Protein AF-A0A7T1I408-F1 (afdb_monomer)

Solvent-accessible surface area (backbone atoms only — not comparable to full-atom values): 7150 Å² total; per-residue (Å²): 111,69,67,60,53,53,53,50,50,52,53,52,53,56,51,50,54,53,51,52,51,53,50,49,31,52,49,52,26,52,53,31,42,52,51,17,51,50,30,41,51,50,16,52,51,33,55,72,74,36,78,88,34,47,66,48,18,53,45,20,38,52,20,17,51,32,16,41,52,16,20,51,29,40,44,49,35,48,51,49,53,54,50,62,76,67,58,56,80,90,50,53,88,53,46,67,60,51,52,53,49,39,52,50,36,45,51,50,15,52,51,30,38,52,50,17,50,53,48,39,47,68,52,47,49,63,60,53,53,54,55,50,54,56,52,56,57,55,59,76,72,108

Mean predicted aligned error: 8.94 Å

Foldseek 3Di:
DVVVVVVVVVVVVVVVVLVVLVVVLVVLLVVLLVVLVVLQVVLVVLVVPDPVSPVLSVLSNVLSVLSNLLSVLSVVLSVLVVVLVPDDPVCVVCNVVSVVVSVVSNVSSVVSNVVSVVSNCVSCVVVVVVVVVVVVVVVVVD

Nearest PDB structures (foldseek):
  1i4d-assembly1_B  TM=3.337E-01  e=2.308E+00  Homo sapiens
  1i4d-assembly1_A  TM=3.330E-01  e=2.066E+00  Homo sapiens
  6grj-assembly1_I  TM=2.624E-01  e=6.985E+00  Aeromonas hydrophila

Sequence (142 aa):
MIWALAALYLIIEGREITQLRQLTTFSTFAVLFVVGSFQVNVARLLLSVNTASRIGAAAAYRASILMFLASVFAVLDGCLDLAIARMSPDTLPILPLLIVFGWLINLASVGMALWSMEIVLRVITPALLLKRDDWNNEEARK

Structure (mmCIF, N/CA/C/O backbone):
data_AF-A0A7T1I408-F1
#
_entry.id   AF-A0A7T1I408-F1
#
loop_
_atom_site.group_PDB
_atom_site.id
_atom_site.type_symbol
_atom_site.label_atom_id
_atom_site.label_alt_id
_atom_site.label_comp_id
_atom_site.label_asym_id
_atom_site.label_entity_id
_atom_site.label_seq_id
_atom_site.pdbx_PDB_ins_code
_atom_site.Cartn_x
_atom_site.Cartn_y
_atom_site.Cartn_z
_atom_site.occupancy
_atom_site.B_iso_or_equiv
_atom_site.auth_seq_id
_atom_site.auth_comp_id
_atom_site.auth_asym_id
_atom_site.auth_atom_id
_atom_site.pdbx_PDB_model_num
ATOM 1 N N . MET A 1 1 ? -31.811 -16.182 33.178 1.00 63.41 1 MET A N 1
ATOM 2 C CA . MET A 1 1 ? -31.049 -17.018 32.219 1.00 63.41 1 MET A CA 1
ATOM 3 C C . MET A 1 1 ? -30.997 -16.421 30.814 1.00 63.41 1 MET A C 1
ATOM 5 O O . MET A 1 1 ? -29.899 -16.297 30.297 1.00 63.41 1 MET A O 1
ATOM 9 N N . ILE A 1 2 ? -32.117 -15.988 30.223 1.00 67.06 2 ILE A N 1
ATOM 10 C CA . ILE A 1 2 ? -32.159 -15.415 28.855 1.00 67.06 2 ILE A CA 1
ATOM 11 C C . ILE A 1 2 ? -31.205 -14.216 28.671 1.00 67.06 2 ILE A C 1
ATOM 13 O O . ILE A 1 2 ? -30.479 -14.152 27.688 1.00 67.06 2 ILE A O 1
ATOM 17 N N . TRP A 1 3 ? -31.114 -13.326 29.662 1.00 54.62 3 TRP A N 1
ATOM 18 C CA . TRP A 1 3 ? -30.203 -12.172 29.635 1.00 54.62 3 TRP A CA 1
ATOM 19 C C . TRP A 1 3 ? -28.711 -12.531 29.632 1.00 54.62 3 TRP A C 1
ATOM 21 O O . TRP A 1 3 ? -27.921 -11.859 28.980 1.00 54.62 3 TRP A O 1
ATOM 31 N N . ALA A 1 4 ? -28.321 -13.612 30.313 1.00 70.38 4 ALA A N 1
ATOM 32 C CA . ALA A 1 4 ? -26.936 -14.086 30.305 1.00 70.38 4 ALA A CA 1
ATOM 33 C C . ALA A 1 4 ? -26.564 -14.701 28.945 1.00 70.38 4 ALA A C 1
ATOM 35 O O . ALA A 1 4 ? -25.448 -14.528 28.472 1.00 70.38 4 ALA A O 1
ATOM 36 N N . LEU A 1 5 ? -27.527 -15.365 28.299 1.00 73.31 5 LEU A N 1
ATOM 37 C CA . LEU A 1 5 ? -27.396 -15.905 26.946 1.00 73.31 5 LEU A CA 1
ATOM 38 C C . LEU A 1 5 ? -27.275 -14.791 25.895 1.00 73.31 5 LEU A C 1
ATOM 40 O O . LEU A 1 5 ? -26.405 -14.869 25.036 1.00 73.31 5 LEU A O 1
ATOM 44 N N . ALA A 1 6 ? -28.077 -13.728 26.008 1.00 61.97 6 ALA A N 1
ATOM 45 C CA . ALA A 1 6 ? -27.981 -12.553 25.140 1.00 61.97 6 ALA A CA 1
ATOM 46 C C . ALA A 1 6 ? -26.645 -11.806 25.313 1.00 61.97 6 ALA A C 1
ATOM 48 O O . ALA A 1 6 ? -26.014 -11.433 24.328 1.00 61.97 6 ALA A O 1
ATOM 49 N N . ALA A 1 7 ? -26.175 -11.641 26.554 1.00 68.31 7 ALA A N 1
ATOM 50 C CA . ALA A 1 7 ? -24.865 -11.051 26.827 1.00 68.31 7 ALA A CA 1
ATOM 51 C C . ALA A 1 7 ? -23.718 -11.911 26.269 1.00 68.31 7 ALA A C 1
ATOM 53 O O . ALA A 1 7 ? -22.787 -11.378 25.674 1.00 68.31 7 ALA A O 1
ATOM 54 N N . LEU A 1 8 ? -23.797 -13.238 26.409 1.00 75.06 8 LEU A N 1
ATOM 55 C CA . LEU A 1 8 ? -22.801 -14.159 25.859 1.00 75.06 8 LEU A CA 1
ATOM 56 C C . LEU A 1 8 ? -22.776 -14.123 24.326 1.00 75.06 8 LEU A C 1
ATOM 58 O O . LEU A 1 8 ? -21.697 -14.083 23.740 1.00 75.06 8 LEU A O 1
ATOM 62 N N . TYR A 1 9 ? -23.948 -14.089 23.690 1.00 75.75 9 TYR A N 1
ATOM 63 C CA . TYR A 1 9 ? -24.078 -13.945 22.241 1.00 75.75 9 TYR A CA 1
ATOM 64 C C . TYR A 1 9 ? -23.430 -12.639 21.748 1.00 75.75 9 TYR A C 1
ATOM 66 O O . TYR A 1 9 ? -22.582 -12.679 20.862 1.00 75.75 9 TYR A O 1
ATOM 74 N N . LEU A 1 10 ? -23.711 -11.508 22.407 1.00 64.50 10 LEU A N 1
ATOM 75 C CA . LEU A 1 10 ? -23.092 -10.213 22.092 1.00 64.50 10 LEU A CA 1
ATOM 76 C C . LEU A 1 10 ? -21.564 -10.213 22.274 1.00 64.50 10 LEU A C 1
ATOM 78 O O . LEU A 1 10 ? -20.847 -9.577 21.504 1.00 64.50 10 LEU A O 1
ATOM 82 N N . ILE A 1 11 ? -21.046 -10.934 23.274 1.00 69.81 11 ILE A N 1
ATOM 83 C CA . ILE A 1 11 ? -19.598 -11.078 23.489 1.00 69.81 11 ILE A CA 1
ATOM 84 C C . ILE A 1 11 ? -18.951 -11.893 22.360 1.00 69.81 11 ILE A C 1
ATOM 86 O O . ILE A 1 11 ? -17.853 -11.552 21.918 1.00 69.81 11 ILE A O 1
ATOM 90 N N . ILE A 1 12 ? -19.604 -12.963 21.896 1.00 74.19 12 ILE A N 1
ATOM 91 C CA . ILE A 1 12 ? -19.108 -13.793 20.788 1.00 74.19 12 ILE A CA 1
ATOM 92 C C . ILE A 1 12 ? -19.110 -12.984 19.487 1.00 74.19 12 ILE A C 1
ATOM 94 O O . ILE A 1 12 ? -18.075 -12.892 18.829 1.00 74.19 12 ILE A O 1
ATOM 98 N N . GLU A 1 13 ? -20.217 -12.311 19.179 1.00 66.81 13 GLU A N 1
ATOM 99 C CA . GLU A 1 13 ? -20.360 -11.487 17.976 1.00 66.81 13 GLU A CA 1
ATOM 100 C C . GLU A 1 13 ? -19.360 -10.316 17.964 1.00 66.81 13 GLU A C 1
ATOM 102 O O . GLU A 1 13 ? -18.679 -10.070 16.966 1.00 66.81 13 GLU A O 1
ATOM 107 N N . GLY A 1 14 ? -19.149 -9.658 19.110 1.00 62.44 14 GLY A N 1
ATOM 108 C CA . GLY A 1 14 ? -18.128 -8.617 19.249 1.00 62.44 14 GLY A CA 1
ATOM 109 C C . GLY A 1 14 ? -16.695 -9.119 19.005 1.00 62.44 14 GLY A C 1
ATOM 110 O O . GLY A 1 14 ? -15.859 -8.390 18.458 1.00 62.44 14 GLY A O 1
ATOM 111 N N . ARG A 1 15 ? -16.390 -10.375 19.359 1.00 64.38 15 ARG A N 1
ATOM 112 C CA . ARG A 1 15 ? -15.078 -10.990 19.086 1.00 64.38 15 ARG A CA 1
ATOM 113 C C . ARG A 1 15 ? -14.900 -11.342 17.613 1.00 64.38 15 ARG A C 1
ATOM 115 O O . ARG A 1 15 ? -13.818 -11.120 17.076 1.00 64.38 15 ARG A O 1
ATOM 122 N N . GLU A 1 16 ? -15.932 -11.849 16.955 1.00 69.06 16 GLU A N 1
ATOM 123 C CA . GLU A 1 16 ? -15.863 -12.176 15.528 1.00 69.06 16 GLU A CA 1
ATOM 124 C C . GLU A 1 16 ? -15.679 -10.917 14.674 1.00 69.06 16 GLU A C 1
ATOM 126 O O . GLU A 1 16 ? -14.797 -10.875 13.815 1.00 69.06 16 GLU A O 1
ATOM 131 N N . ILE A 1 17 ? -16.419 -9.845 14.972 1.00 70.94 17 ILE A N 1
ATOM 132 C CA . ILE A 1 17 ? -16.313 -8.568 14.249 1.00 70.94 17 ILE A CA 1
ATOM 133 C C . ILE A 1 17 ? -14.909 -7.964 14.393 1.00 70.94 17 ILE A C 1
ATOM 135 O O . ILE A 1 17 ? -14.341 -7.454 13.424 1.00 70.94 17 ILE A O 1
ATOM 139 N N . THR A 1 18 ? -14.315 -8.036 15.587 1.00 67.31 18 THR A N 1
ATOM 140 C CA . THR A 1 18 ? -12.961 -7.508 15.821 1.00 67.31 18 THR A CA 1
ATOM 141 C C . THR A 1 18 ? -11.882 -8.337 15.122 1.00 67.31 18 THR A C 1
ATOM 143 O O . THR A 1 18 ? -10.953 -7.760 14.555 1.00 67.31 18 THR A O 1
ATOM 146 N N . GLN A 1 19 ? -12.021 -9.666 15.081 1.00 72.00 19 GLN A N 1
ATOM 147 C CA . GLN A 1 19 ? -11.110 -10.546 14.338 1.00 72.00 19 GLN A CA 1
ATOM 148 C C . GLN A 1 19 ? -11.213 -10.341 12.820 1.00 72.00 19 GLN A C 1
ATOM 150 O O . GLN A 1 19 ? -10.188 -10.230 12.147 1.00 72.00 19 GLN A O 1
ATOM 155 N N . LEU A 1 20 ? -12.432 -10.221 12.284 1.00 75.81 20 LEU A N 1
ATOM 156 C CA . LEU A 1 20 ? -12.678 -9.952 10.863 1.00 75.81 20 LEU A CA 1
ATOM 157 C C . LEU A 1 20 ? -12.069 -8.619 10.416 1.00 75.81 20 LEU A C 1
ATOM 159 O O . LEU A 1 20 ? -11.445 -8.548 9.354 1.00 75.81 20 LEU A O 1
ATOM 163 N N . ARG A 1 21 ? -12.191 -7.568 11.236 1.00 74.44 21 ARG A N 1
ATOM 164 C CA . ARG A 1 21 ? -11.571 -6.266 10.946 1.00 74.44 21 ARG A CA 1
ATOM 165 C C . ARG A 1 21 ? -10.048 -6.350 10.901 1.00 74.44 21 ARG A C 1
ATOM 167 O O . ARG A 1 21 ? -9.451 -5.891 9.934 1.00 74.44 21 ARG A O 1
ATOM 174 N N . GLN A 1 22 ? -9.422 -6.997 11.885 1.00 76.00 22 GLN A N 1
ATOM 175 C CA . GLN A 1 22 ? -7.964 -7.172 11.911 1.00 76.00 22 GLN A CA 1
ATOM 176 C C . GLN A 1 22 ? -7.457 -7.976 10.711 1.00 76.00 22 GLN A C 1
ATOM 178 O O . GLN A 1 22 ? -6.453 -7.606 10.098 1.00 76.00 22 GLN A O 1
ATOM 183 N N . LEU A 1 23 ? -8.171 -9.044 10.343 1.00 80.88 23 LEU A N 1
ATOM 184 C CA . LEU A 1 23 ? -7.846 -9.844 9.167 1.00 80.88 23 LEU A CA 1
ATOM 185 C C . LEU A 1 23 ? -7.949 -9.010 7.885 1.00 80.88 23 LEU A C 1
ATOM 187 O O . LEU A 1 23 ? -7.066 -9.085 7.034 1.00 80.88 23 LEU A O 1
ATOM 191 N N . THR A 1 24 ? -8.983 -8.174 7.778 1.00 82.31 24 THR A N 1
ATOM 192 C CA . THR A 1 24 ? -9.174 -7.269 6.638 1.00 82.31 24 THR A CA 1
ATOM 193 C C . THR A 1 24 ? -8.012 -6.285 6.534 1.00 82.31 24 THR A C 1
ATOM 195 O O . THR A 1 24 ? -7.366 -6.226 5.490 1.00 82.31 24 THR A O 1
ATOM 198 N N . THR A 1 25 ? -7.657 -5.588 7.617 1.00 82.69 25 THR A N 1
ATOM 199 C CA . THR A 1 25 ? -6.515 -4.660 7.638 1.00 82.69 25 THR A CA 1
ATOM 200 C C . THR A 1 25 ? -5.206 -5.349 7.249 1.00 82.69 25 THR A C 1
ATOM 202 O O . THR A 1 25 ? -4.452 -4.827 6.426 1.00 82.69 25 THR A O 1
ATOM 205 N N . PHE A 1 26 ? -4.944 -6.540 7.796 1.00 78.75 26 PHE A N 1
ATOM 206 C CA . PHE A 1 26 ? -3.743 -7.308 7.470 1.00 78.75 26 PHE A CA 1
ATOM 207 C C . PHE A 1 26 ? -3.724 -7.749 6.002 1.00 78.75 26 PH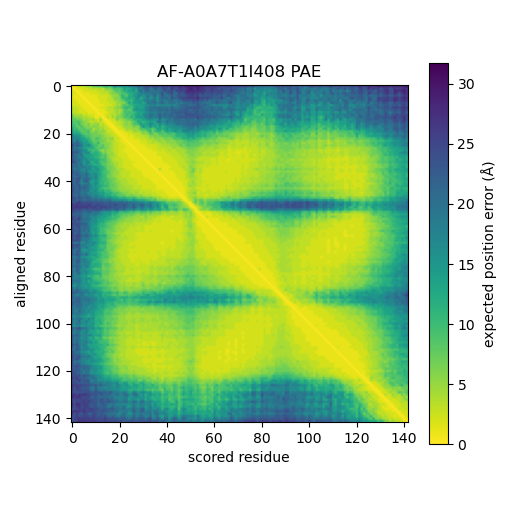E A C 1
ATOM 209 O O . PHE A 1 26 ? -2.691 -7.657 5.342 1.00 78.75 26 PHE A O 1
ATOM 216 N N . SER A 1 27 ? -4.869 -8.178 5.467 1.00 79.81 27 SER A N 1
ATOM 217 C CA . SER A 1 27 ? -4.995 -8.566 4.062 1.00 79.81 27 SER A CA 1
ATOM 218 C C . SE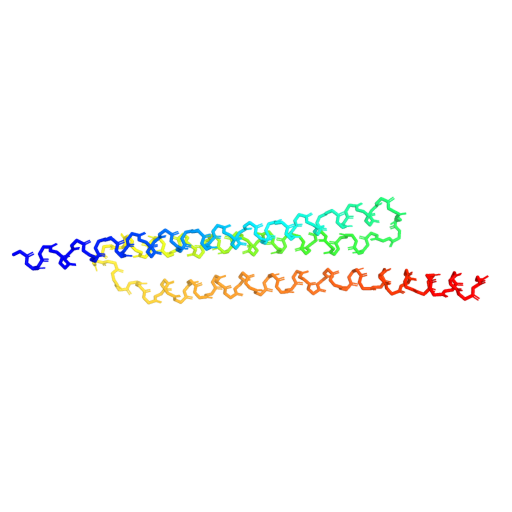R A 1 27 ? -4.763 -7.383 3.119 1.00 79.81 27 SER A C 1
ATOM 220 O O . SER A 1 27 ? -3.996 -7.511 2.166 1.00 79.81 27 SER A O 1
ATOM 222 N N . THR A 1 28 ? -5.321 -6.207 3.424 1.00 81.38 28 THR A N 1
ATOM 223 C CA . THR A 1 28 ? -5.106 -4.976 2.653 1.00 81.38 28 THR A CA 1
ATOM 224 C C . THR A 1 28 ? -3.635 -4.577 2.670 1.00 81.38 28 THR A C 1
ATOM 226 O O . THR A 1 28 ? -3.062 -4.305 1.616 1.00 81.38 28 THR A O 1
ATOM 229 N N . PHE A 1 29 ? -2.991 -4.613 3.840 1.00 84.06 29 PHE A N 1
ATOM 230 C CA . PHE A 1 29 ? -1.552 -4.385 3.950 1.00 84.06 29 PHE A CA 1
ATOM 231 C C . PHE A 1 29 ? -0.756 -5.367 3.082 1.00 84.06 29 PHE A C 1
ATOM 233 O O . PHE A 1 29 ? 0.076 -4.938 2.286 1.00 84.06 29 PHE A O 1
ATOM 240 N N . ALA A 1 30 ? -1.034 -6.669 3.192 1.00 81.50 30 ALA A N 1
ATOM 241 C CA . ALA A 1 30 ? -0.321 -7.704 2.452 1.00 81.50 30 ALA A CA 1
ATOM 242 C C . ALA A 1 30 ? -0.469 -7.529 0.933 1.00 81.50 30 ALA A C 1
ATOM 244 O O . ALA A 1 30 ? 0.524 -7.591 0.209 1.00 81.50 30 ALA A O 1
ATOM 245 N N . VAL A 1 31 ? -1.683 -7.252 0.448 1.00 85.69 31 VAL A N 1
ATOM 246 C CA . VAL A 1 31 ? -1.945 -7.020 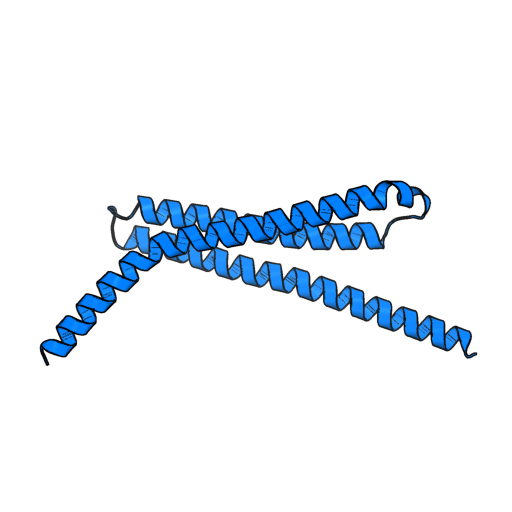-0.978 1.00 85.69 31 VAL A CA 1
ATOM 247 C C . VAL A 1 31 ? -1.185 -5.791 -1.476 1.00 85.69 31 VAL A C 1
ATOM 249 O O . VAL A 1 31 ? -0.452 -5.889 -2.461 1.00 85.69 31 VAL A O 1
ATOM 252 N N . LEU A 1 32 ? -1.291 -4.652 -0.785 1.00 83.12 32 LEU A N 1
ATOM 253 C CA . LEU A 1 32 ? -0.583 -3.427 -1.173 1.00 83.12 32 LEU A CA 1
ATOM 254 C C . LEU A 1 32 ? 0.940 -3.621 -1.121 1.00 83.12 32 LEU A C 1
ATOM 256 O O . LEU A 1 32 ? 1.654 -3.189 -2.023 1.00 83.12 32 LEU A O 1
ATOM 260 N N . PHE A 1 33 ? 1.448 -4.338 -0.120 1.00 82.06 33 PHE A N 1
ATOM 261 C CA . PHE A 1 33 ? 2.870 -4.642 0.010 1.00 82.06 33 PHE A CA 1
ATOM 262 C C . PHE A 1 33 ? 3.393 -5.532 -1.127 1.00 82.06 33 PHE A C 1
ATOM 264 O O . PHE A 1 33 ? 4.473 -5.279 -1.670 1.00 82.06 33 PHE A O 1
ATOM 271 N N . VAL A 1 34 ? 2.629 -6.552 -1.531 1.00 86.38 34 VAL A N 1
ATOM 272 C CA . VAL A 1 34 ? 2.964 -7.409 -2.680 1.00 86.38 34 VAL A CA 1
ATOM 273 C C . VAL A 1 34 ? 2.985 -6.591 -3.970 1.00 86.38 34 VAL A C 1
ATOM 275 O O . VAL A 1 34 ? 3.932 -6.708 -4.750 1.00 86.38 34 VAL A O 1
ATOM 278 N N . VAL A 1 35 ? 2.001 -5.711 -4.176 1.00 85.31 35 VAL A N 1
ATOM 279 C CA . VAL A 1 35 ? 1.974 -4.809 -5.338 1.00 85.31 35 VAL A CA 1
ATOM 280 C C . VAL A 1 35 ? 3.174 -3.859 -5.321 1.00 85.31 35 VAL A C 1
ATOM 282 O O . VAL A 1 35 ? 3.864 -3.728 -6.330 1.00 85.31 35 VAL A O 1
ATOM 285 N N . GLY A 1 36 ? 3.496 -3.252 -4.178 1.00 83.50 36 GLY A N 1
ATOM 286 C CA . GLY A 1 36 ? 4.685 -2.408 -4.034 1.00 83.50 36 GLY A CA 1
ATOM 287 C C . GLY A 1 36 ? 5.977 -3.174 -4.337 1.00 83.50 36 GLY A C 1
ATOM 288 O O . GLY A 1 36 ? 6.841 -2.684 -5.065 1.00 83.50 36 GLY A O 1
ATOM 289 N N . SER A 1 37 ? 6.084 -4.419 -3.870 1.00 86.38 37 SER A N 1
ATOM 290 C CA . SER A 1 37 ? 7.225 -5.302 -4.149 1.00 86.38 37 SER A CA 1
ATOM 291 C C . SER A 1 37 ? 7.355 -5.628 -5.638 1.00 86.38 37 SER A C 1
ATOM 293 O O . SER A 1 37 ? 8.458 -5.604 -6.191 1.00 86.38 37 SER A O 1
ATOM 295 N N . PHE A 1 38 ? 6.233 -5.876 -6.317 1.00 86.88 38 PHE A N 1
ATOM 296 C CA . PHE A 1 38 ? 6.204 -6.034 -7.768 1.00 86.88 38 PHE A CA 1
ATOM 297 C C . PHE A 1 38 ? 6.735 -4.779 -8.479 1.00 86.88 38 PHE A C 1
ATOM 299 O O . PHE A 1 38 ? 7.593 -4.889 -9.352 1.00 86.88 38 PHE A O 1
ATOM 306 N N . GLN A 1 39 ? 6.313 -3.584 -8.063 1.00 89.31 39 GLN A N 1
ATOM 307 C CA . GLN A 1 39 ? 6.772 -2.319 -8.647 1.00 89.31 39 GLN A CA 1
ATOM 308 C C . GLN A 1 39 ? 8.283 -2.086 -8.453 1.00 89.31 39 GLN A C 1
ATOM 310 O O . GLN A 1 39 ? 8.955 -1.622 -9.377 1.00 89.31 39 GLN A O 1
ATOM 315 N N . VAL A 1 40 ? 8.853 -2.474 -7.303 1.00 90.81 40 VAL A N 1
ATOM 316 C CA . VAL A 1 40 ? 10.316 -2.467 -7.091 1.00 90.81 40 VAL A CA 1
ATOM 317 C C . VAL A 1 40 ? 11.017 -3.409 -8.066 1.00 90.81 40 VAL A C 1
ATOM 319 O O . VAL A 1 40 ? 12.042 -3.049 -8.647 1.00 90.81 40 VAL A O 1
ATOM 322 N N . ASN A 1 41 ? 10.481 -4.612 -8.266 1.00 87.94 41 ASN A N 1
ATOM 323 C CA . ASN A 1 41 ? 11.062 -5.574 -9.199 1.00 87.94 41 ASN A CA 1
ATOM 324 C C . ASN A 1 41 ? 10.996 -5.072 -10.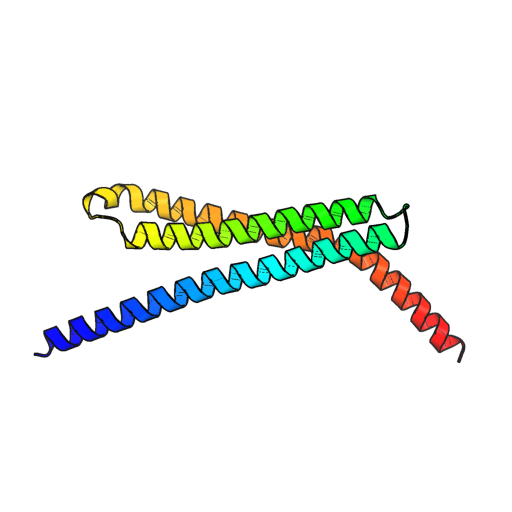647 1.00 87.94 41 ASN A C 1
ATOM 326 O O . ASN A 1 41 ? 11.978 -5.216 -11.374 1.00 87.94 41 ASN A O 1
ATOM 330 N N . VAL A 1 42 ? 9.911 -4.397 -11.040 1.00 86.50 42 VAL A N 1
ATOM 331 C CA . VAL A 1 42 ? 9.818 -3.700 -12.334 1.00 86.50 42 VAL A CA 1
ATOM 332 C C . VAL A 1 42 ? 10.903 -2.628 -12.454 1.00 86.50 42 VAL A C 1
ATOM 334 O O . VAL A 1 42 ? 11.598 -2.575 -13.466 1.00 86.50 42 VAL A O 1
ATOM 337 N N . ALA A 1 43 ? 11.117 -1.811 -11.418 1.00 87.94 43 ALA A N 1
AT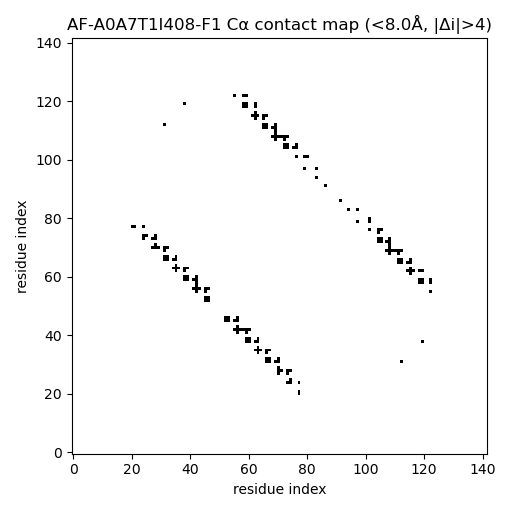OM 338 C CA . ALA A 1 43 ? 12.176 -0.802 -11.426 1.00 87.94 43 ALA A CA 1
ATOM 339 C C . ALA A 1 43 ? 13.575 -1.424 -11.598 1.00 87.94 43 ALA A C 1
ATOM 341 O O . ALA A 1 43 ? 14.381 -0.926 -12.384 1.00 87.94 43 ALA A O 1
ATOM 342 N N . ARG A 1 44 ? 13.855 -2.536 -10.904 1.00 88.38 44 ARG A N 1
ATOM 343 C CA . ARG A 1 44 ? 15.123 -3.277 -11.031 1.00 88.38 44 ARG A CA 1
ATOM 344 C C . ARG A 1 44 ? 15.310 -3.855 -12.432 1.00 88.38 44 ARG A C 1
ATOM 346 O O . ARG A 1 44 ? 16.401 -3.741 -12.980 1.00 88.38 44 ARG A O 1
ATOM 353 N N . LEU A 1 45 ? 14.254 -4.422 -13.015 1.00 86.19 45 LEU A N 1
ATOM 354 C CA . LEU A 1 45 ? 14.276 -4.957 -14.376 1.00 86.19 45 LEU A CA 1
ATOM 355 C C . LEU A 1 45 ? 14.545 -3.855 -15.413 1.00 86.19 45 LEU A C 1
ATOM 357 O O . LEU A 1 45 ? 15.344 -4.033 -16.325 1.00 86.19 45 LEU A O 1
ATOM 361 N N . LEU A 1 46 ? 13.924 -2.684 -15.260 1.00 84.94 46 LEU A N 1
ATOM 362 C CA . LEU A 1 46 ? 14.161 -1.554 -16.164 1.00 84.94 46 LEU A CA 1
ATOM 363 C C . LEU A 1 46 ? 15.611 -1.060 -16.106 1.00 84.94 46 LEU A C 1
ATOM 365 O O . LEU A 1 46 ? 16.172 -0.694 -17.137 1.00 84.94 46 LEU A O 1
ATOM 369 N N . LEU A 1 47 ? 16.230 -1.078 -14.921 1.00 84.94 47 LEU A N 1
ATOM 370 C CA . LEU A 1 47 ? 17.647 -0.742 -14.765 1.00 84.94 47 LEU A CA 1
ATOM 371 C C . LEU A 1 47 ? 18.580 -1.810 -15.343 1.00 84.94 47 LEU A C 1
ATOM 373 O O . LEU A 1 47 ? 19.656 -1.450 -15.814 1.00 84.94 47 LEU A O 1
ATOM 377 N N . SER A 1 48 ? 18.198 -3.091 -15.304 1.00 82.88 48 SER A N 1
ATOM 378 C CA . SER A 1 48 ? 19.040 -4.175 -15.818 1.00 82.88 48 SER A CA 1
ATOM 379 C C . SER A 1 48 ? 19.025 -4.282 -17.343 1.00 82.88 48 SER A C 1
ATOM 381 O O . SER A 1 48 ? 20.024 -4.701 -17.919 1.00 82.88 48 SER A O 1
ATOM 383 N N . VAL A 1 49 ? 17.927 -3.896 -18.003 1.00 77.25 49 VAL A N 1
ATOM 384 C CA . VAL A 1 49 ? 17.780 -4.026 -19.463 1.00 77.25 49 VAL A CA 1
ATOM 385 C C . VAL A 1 49 ? 18.419 -2.860 -20.226 1.00 77.25 49 VAL A C 1
ATOM 387 O O . VAL A 1 49 ? 19.073 -3.098 -21.239 1.00 77.25 49 VAL A O 1
ATOM 390 N N . ASN A 1 50 ? 18.246 -1.599 -19.797 1.00 68.56 50 ASN A N 1
ATOM 391 C CA . ASN A 1 50 ? 18.806 -0.455 -20.534 1.00 68.56 50 ASN A CA 1
ATOM 392 C C . ASN A 1 50 ? 18.951 0.824 -19.682 1.00 68.56 50 ASN A C 1
ATOM 394 O O . ASN A 1 50 ? 17.991 1.298 -19.072 1.00 68.56 50 ASN A O 1
ATOM 398 N N . THR A 1 51 ? 20.120 1.475 -19.739 1.00 61.34 51 THR A N 1
ATOM 399 C CA . THR A 1 51 ? 20.406 2.765 -19.079 1.00 61.34 51 THR A CA 1
ATOM 400 C C . THR A 1 51 ? 19.469 3.893 -19.534 1.00 61.34 51 THR A C 1
ATOM 402 O O . THR A 1 51 ? 19.160 4.787 -18.744 1.00 61.34 51 THR A O 1
ATOM 405 N N . ALA A 1 52 ? 18.962 3.840 -20.772 1.00 60.62 52 ALA A N 1
ATOM 406 C CA . ALA A 1 52 ? 17.994 4.812 -21.291 1.00 60.62 52 ALA A CA 1
ATOM 407 C C . ALA A 1 52 ? 16.637 4.773 -20.551 1.00 60.62 52 ALA A C 1
ATOM 409 O O . ALA A 1 52 ? 15.918 5.769 -20.523 1.00 60.62 52 ALA A O 1
ATOM 410 N N . SER A 1 53 ? 16.316 3.667 -19.867 1.00 71.38 53 SER A N 1
ATOM 411 C CA . SER A 1 53 ? 15.073 3.498 -19.097 1.00 71.38 53 SER A CA 1
ATOM 412 C C . SER A 1 53 ? 15.168 3.982 -17.643 1.00 71.38 53 SER A C 1
ATOM 414 O O . SER A 1 53 ? 14.252 3.746 -16.853 1.00 71.38 53 SER A O 1
ATOM 416 N N . ARG A 1 54 ? 16.236 4.706 -17.264 1.00 77.06 54 ARG A N 1
ATOM 417 C CA . ARG A 1 54 ? 16.420 5.246 -15.898 1.00 77.06 54 ARG A CA 1
ATOM 418 C C . ARG A 1 54 ? 15.237 6.082 -15.407 1.00 77.06 54 ARG A C 1
ATOM 420 O O . ARG A 1 54 ? 14.896 6.009 -14.229 1.00 77.06 54 ARG A O 1
ATOM 427 N N . ILE A 1 55 ? 14.603 6.849 -16.295 1.00 82.69 55 ILE A N 1
ATOM 428 C CA . ILE A 1 55 ? 13.449 7.693 -15.950 1.00 82.69 55 ILE A CA 1
ATOM 429 C C . ILE A 1 55 ? 12.242 6.819 -15.569 1.00 82.69 55 ILE A C 1
ATOM 431 O O . ILE A 1 55 ? 11.618 7.051 -14.534 1.00 82.69 55 ILE A O 1
ATOM 435 N N . GLY A 1 56 ? 11.962 5.770 -16.351 1.00 84.38 56 GLY A N 1
ATOM 436 C CA . GLY A 1 56 ? 10.899 4.804 -16.056 1.00 84.38 56 GLY A CA 1
ATOM 437 C C . GLY A 1 56 ? 11.172 3.997 -14.784 1.00 84.38 56 GLY A C 1
ATOM 438 O O . GLY A 1 56 ? 10.273 3.810 -13.967 1.00 84.38 56 GLY A O 1
ATOM 439 N N . ALA A 1 57 ? 12.427 3.600 -14.556 1.00 87.19 57 ALA A N 1
ATOM 440 C CA . ALA A 1 57 ? 12.829 2.911 -13.332 1.00 87.19 57 ALA A CA 1
ATOM 441 C C . ALA A 1 57 ? 12.653 3.781 -12.077 1.00 87.19 57 ALA A C 1
ATOM 443 O O . ALA A 1 57 ? 12.119 3.315 -11.071 1.00 87.19 57 ALA A O 1
ATOM 444 N N . ALA A 1 58 ? 13.052 5.056 -12.135 1.00 88.81 58 ALA A N 1
ATOM 445 C CA . ALA A 1 58 ? 12.856 5.993 -11.031 1.00 88.81 58 ALA A CA 1
ATOM 446 C C . ALA A 1 58 ? 11.364 6.223 -10.737 1.00 88.81 58 ALA A C 1
ATOM 448 O O . ALA A 1 58 ? 10.971 6.297 -9.572 1.00 88.81 58 ALA A O 1
ATOM 449 N N . ALA A 1 59 ? 10.527 6.298 -11.776 1.00 90.06 59 ALA A N 1
ATOM 450 C CA . ALA A 1 59 ? 9.079 6.412 -11.631 1.00 90.06 59 ALA A CA 1
ATOM 451 C C . ALA A 1 59 ? 8.462 5.160 -10.981 1.00 90.06 59 ALA A C 1
ATOM 453 O O . ALA A 1 59 ? 7.716 5.290 -10.012 1.00 90.06 59 ALA A O 1
ATOM 454 N N . ALA A 1 60 ? 8.831 3.958 -11.436 1.00 90.50 60 ALA A N 1
ATOM 455 C CA . ALA A 1 60 ? 8.386 2.698 -10.835 1.00 90.50 60 ALA A CA 1
ATOM 456 C C . ALA A 1 60 ? 8.841 2.557 -9.369 1.00 90.50 60 ALA A C 1
ATOM 458 O O . ALA A 1 60 ? 8.074 2.109 -8.517 1.00 90.50 60 ALA A O 1
ATOM 459 N N . TYR A 1 61 ? 10.052 3.018 -9.037 1.00 92.06 61 TYR A N 1
ATOM 460 C CA . TYR A 1 61 ? 10.522 3.041 -7.652 1.00 92.06 61 TYR A CA 1
ATOM 461 C C . TYR A 1 61 ? 9.722 4.025 -6.782 1.00 92.06 61 TYR A C 1
ATOM 463 O O . TYR A 1 61 ? 9.282 3.664 -5.692 1.00 92.06 61 TYR A O 1
ATOM 471 N N . ARG A 1 62 ? 9.451 5.246 -7.264 1.00 93.12 62 ARG A N 1
ATOM 472 C CA . ARG A 1 62 ? 8.574 6.203 -6.559 1.00 93.12 62 ARG A CA 1
ATOM 473 C C . ARG A 1 62 ? 7.167 5.648 -6.346 1.00 93.12 62 ARG A C 1
ATOM 475 O O . ARG A 1 62 ? 6.617 5.807 -5.261 1.00 93.12 62 ARG A O 1
ATOM 482 N N . ALA A 1 63 ? 6.612 4.965 -7.345 1.00 91.31 63 ALA A N 1
ATOM 483 C CA . ALA A 1 63 ? 5.324 4.295 -7.221 1.00 91.31 63 ALA A CA 1
ATOM 484 C C . ALA A 1 63 ? 5.341 3.228 -6.119 1.00 91.31 63 ALA A C 1
ATOM 486 O O . ALA A 1 63 ? 4.403 3.168 -5.325 1.00 91.31 63 ALA A O 1
ATOM 487 N N . SER A 1 64 ? 6.431 2.463 -6.001 1.00 91.19 64 SER A N 1
ATOM 488 C CA . SER A 1 64 ? 6.570 1.475 -4.927 1.00 91.19 64 SER A CA 1
ATOM 489 C C . SER A 1 64 ? 6.590 2.100 -3.533 1.00 91.19 64 SER A C 1
ATOM 491 O O . SER A 1 64 ? 5.952 1.576 -2.624 1.00 91.19 64 SER A O 1
ATOM 493 N N . ILE A 1 65 ? 7.235 3.262 -3.371 1.00 93.06 65 ILE A N 1
ATOM 494 C CA . ILE A 1 65 ? 7.213 4.023 -2.113 1.00 93.06 65 ILE A CA 1
ATOM 495 C C . ILE A 1 65 ? 5.791 4.494 -1.797 1.00 93.06 65 ILE A C 1
ATOM 497 O O . ILE A 1 65 ? 5.350 4.359 -0.660 1.00 93.06 65 ILE A O 1
ATOM 501 N N . LEU A 1 66 ? 5.058 5.008 -2.789 1.00 92.25 66 LEU A N 1
ATOM 502 C CA . LEU A 1 66 ? 3.658 5.408 -2.612 1.00 92.25 66 LEU A CA 1
ATOM 503 C C . LEU A 1 66 ? 2.774 4.220 -2.214 1.00 92.25 66 LEU A C 1
ATOM 505 O O . LEU A 1 66 ? 1.953 4.355 -1.313 1.00 92.25 66 LEU A O 1
ATOM 509 N N . MET A 1 67 ? 2.975 3.051 -2.825 1.00 90.56 67 MET A N 1
ATOM 510 C CA . MET A 1 67 ? 2.229 1.836 -2.484 1.00 90.56 67 MET A CA 1
ATOM 511 C C . MET A 1 67 ? 2.576 1.327 -1.079 1.00 90.56 67 MET A C 1
ATOM 513 O O . MET A 1 67 ? 1.701 0.902 -0.326 1.00 90.56 67 MET A O 1
ATOM 517 N N . PHE A 1 68 ? 3.848 1.424 -0.688 1.00 91.75 68 PHE A N 1
ATOM 518 C CA . PHE A 1 68 ? 4.283 1.120 0.670 1.00 91.75 68 PHE A CA 1
ATOM 519 C C . PHE A 1 68 ? 3.651 2.080 1.686 1.00 91.75 68 PHE A C 1
ATOM 521 O O . PHE A 1 68 ? 3.073 1.627 2.671 1.00 91.75 68 PHE A O 1
ATOM 528 N N . LEU A 1 69 ? 3.672 3.391 1.435 1.00 93.00 69 LEU A N 1
ATOM 529 C CA . LEU A 1 69 ? 3.011 4.376 2.297 1.00 93.00 69 LEU A CA 1
ATOM 530 C C . LEU A 1 69 ? 1.496 4.148 2.377 1.00 93.00 69 LEU A C 1
ATOM 532 O O . LEU A 1 69 ? 0.935 4.204 3.469 1.00 93.00 69 LEU A O 1
ATOM 536 N N . ALA A 1 70 ? 0.848 3.805 1.260 1.00 90.38 70 ALA A N 1
ATOM 537 C CA . ALA A 1 70 ? -0.559 3.417 1.246 1.00 90.38 70 ALA A CA 1
ATOM 538 C C . ALA A 1 70 ? -0.820 2.219 2.170 1.00 90.38 70 ALA A C 1
ATOM 540 O O . ALA A 1 70 ? -1.765 2.248 2.962 1.00 90.38 70 ALA A O 1
ATOM 541 N N . SER A 1 71 ? 0.048 1.201 2.127 1.00 88.31 71 SER A N 1
ATOM 542 C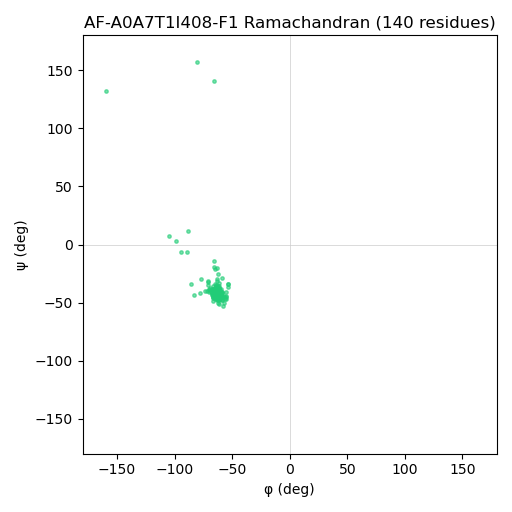 CA . SER A 1 71 ? -0.048 0.032 3.009 1.00 88.31 71 SER A CA 1
ATOM 543 C C . SER A 1 71 ? 0.119 0.395 4.489 1.00 88.31 71 SER A C 1
ATOM 545 O O . SER A 1 71 ? -0.632 -0.099 5.327 1.00 88.31 71 SER A O 1
ATOM 547 N N . VAL A 1 72 ? 1.035 1.313 4.819 1.00 91.31 72 VAL A N 1
ATOM 548 C CA . VAL A 1 72 ? 1.223 1.810 6.191 1.00 91.31 72 VAL A CA 1
ATOM 549 C C . VAL A 1 72 ? -0.016 2.568 6.666 1.00 91.31 72 VAL A C 1
ATOM 551 O O . VAL A 1 72 ? -0.469 2.337 7.784 1.00 91.31 72 VAL A O 1
ATOM 554 N N . PHE A 1 73 ? -0.611 3.419 5.825 1.00 90.75 73 PHE A N 1
ATOM 555 C CA . PHE A 1 73 ? -1.849 4.116 6.177 1.00 90.75 73 PHE A CA 1
ATOM 556 C C . PHE A 1 73 ? -3.032 3.169 6.379 1.00 90.75 73 PHE A C 1
ATOM 558 O O . PHE A 1 73 ? -3.805 3.381 7.307 1.00 90.75 73 PHE A O 1
ATOM 565 N N . ALA A 1 74 ? -3.135 2.087 5.604 1.00 87.12 74 ALA A N 1
ATOM 566 C CA . ALA A 1 74 ? -4.155 1.065 5.838 1.00 87.12 74 ALA A CA 1
ATOM 567 C C . ALA A 1 74 ? -3.998 0.403 7.223 1.00 87.12 74 ALA A C 1
ATOM 569 O O . ALA A 1 74 ? -4.986 0.153 7.908 1.00 87.12 74 ALA A O 1
ATOM 570 N N . VAL A 1 75 ? -2.761 0.161 7.675 1.00 89.00 75 VAL A N 1
ATOM 571 C CA . VAL A 1 75 ? -2.497 -0.353 9.033 1.00 89.00 75 VAL A CA 1
ATOM 572 C C . VAL A 1 75 ? -2.799 0.698 10.101 1.00 89.00 75 VAL A C 1
ATOM 574 O O . VAL A 1 75 ? -3.377 0.359 11.131 1.00 89.00 75 VAL A O 1
ATOM 577 N N . LEU A 1 76 ? -2.445 1.965 9.865 1.00 90.38 76 LEU A N 1
ATOM 578 C CA . LEU A 1 76 ? -2.762 3.064 10.782 1.00 90.38 76 LEU A CA 1
ATOM 579 C C . LEU A 1 76 ? -4.273 3.226 10.986 1.00 90.38 76 LEU A C 1
ATOM 581 O O . LEU A 1 76 ? -4.691 3.458 12.117 1.00 90.38 76 LEU A O 1
ATOM 585 N N . ASP A 1 77 ? -5.071 3.044 9.934 1.00 88.12 77 ASP A N 1
ATOM 586 C CA . ASP A 1 77 ? -6.537 3.016 10.008 1.00 88.12 77 ASP A CA 1
ATOM 587 C C . ASP A 1 77 ? -7.019 1.902 10.956 1.00 88.12 77 ASP A C 1
ATOM 589 O O . ASP A 1 77 ? -7.765 2.152 11.901 1.00 88.12 77 ASP A O 1
ATOM 593 N N . GLY A 1 78 ? -6.478 0.684 10.822 1.00 86.19 78 GLY A N 1
ATOM 594 C CA . GLY A 1 78 ? -6.783 -0.417 11.747 1.00 86.19 78 GLY A CA 1
ATOM 595 C C . GLY A 1 78 ? -6.314 -0.177 13.191 1.00 86.19 78 GLY A C 1
ATOM 596 O O . GLY A 1 78 ? -6.991 -0.573 14.143 1.00 86.19 78 GLY A O 1
ATOM 597 N N . CYS A 1 79 ? -5.176 0.497 13.384 1.00 88.31 79 CYS A N 1
ATOM 598 C CA . CYS A 1 79 ? -4.707 0.912 14.709 1.00 88.31 79 CYS A CA 1
ATOM 599 C C . CYS A 1 79 ? -5.632 1.961 15.339 1.00 88.31 79 CYS A C 1
ATOM 601 O O . CYS A 1 79 ? -5.868 1.918 16.547 1.00 88.31 79 CYS A O 1
ATOM 603 N N . LEU A 1 80 ? -6.156 2.888 14.536 1.00 89.19 80 LEU A N 1
ATOM 604 C CA . LEU A 1 80 ? -7.097 3.907 14.983 1.00 89.19 80 LEU A CA 1
ATOM 605 C C . LEU A 1 80 ? -8.436 3.282 15.384 1.00 89.19 80 LEU A C 1
ATOM 607 O O . LEU A 1 80 ? -8.949 3.592 16.456 1.00 89.19 80 LEU A O 1
ATOM 611 N N . ASP A 1 81 ? -8.941 2.339 14.590 1.00 85.81 81 ASP A N 1
ATOM 612 C CA . ASP A 1 81 ? -10.119 1.529 14.917 1.00 85.81 81 ASP A CA 1
ATOM 613 C C . ASP A 1 81 ? -9.954 0.808 16.265 1.00 85.81 81 ASP A C 1
ATOM 615 O O . ASP A 1 81 ? -10.849 0.827 17.116 1.00 85.81 81 ASP A O 1
ATOM 619 N N . LEU A 1 82 ? -8.781 0.211 16.502 1.00 85.38 82 LEU A N 1
ATOM 620 C CA . LEU A 1 82 ? -8.465 -0.437 17.774 1.00 85.38 82 LEU A CA 1
ATOM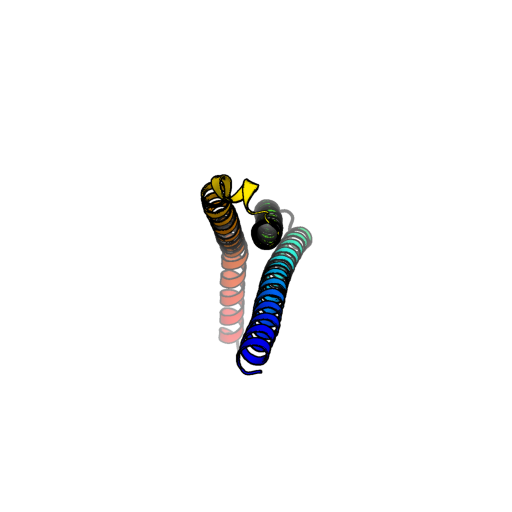 621 C C . LEU A 1 82 ? -8.385 0.565 18.935 1.00 85.38 82 LEU A C 1
ATOM 623 O O . LEU A 1 82 ? -8.810 0.244 20.047 1.00 85.38 82 LEU A O 1
ATOM 627 N N . ALA A 1 83 ? -7.837 1.758 18.698 1.00 86.25 83 ALA A N 1
ATOM 628 C CA . ALA A 1 83 ? -7.759 2.816 19.700 1.00 86.25 83 ALA A CA 1
ATOM 629 C C . ALA A 1 83 ? -9.158 3.315 20.087 1.00 86.25 83 ALA A C 1
ATOM 631 O O . ALA A 1 83 ? -9.455 3.405 21.277 1.00 86.25 83 ALA A O 1
ATOM 632 N N . ILE A 1 84 ? -10.033 3.545 19.101 1.00 86.38 84 ILE A N 1
ATOM 633 C CA . ILE A 1 84 ? -11.438 3.925 19.301 1.00 86.38 84 ILE A CA 1
ATOM 634 C C . ILE A 1 84 ? -12.175 2.846 20.103 1.00 86.38 84 ILE A C 1
ATOM 636 O O . ILE A 1 84 ? -12.858 3.159 21.075 1.00 86.38 84 ILE A O 1
ATOM 640 N N . ALA A 1 85 ? -11.983 1.567 19.765 1.00 84.00 85 ALA A N 1
ATOM 641 C CA . ALA A 1 85 ? -12.615 0.451 20.471 1.00 84.00 85 ALA A CA 1
ATOM 642 C C . ALA A 1 85 ? -12.192 0.325 21.950 1.00 84.00 85 ALA A C 1
ATOM 644 O O . ALA A 1 85 ? -12.884 -0.325 22.732 1.00 84.00 85 ALA A O 1
ATOM 645 N N . ARG A 1 86 ? -11.057 0.919 22.342 1.00 86.38 86 ARG A N 1
ATOM 646 C CA . ARG A 1 86 ? -10.516 0.887 23.712 1.00 86.38 86 ARG A CA 1
ATOM 647 C C . ARG A 1 86 ? -10.705 2.200 24.478 1.00 86.38 86 ARG A C 1
ATOM 649 O O . ARG A 1 86 ? -10.160 2.336 25.573 1.00 86.38 86 ARG A O 1
ATOM 656 N N . MET A 1 87 ? -11.440 3.160 23.921 1.00 86.62 87 MET A N 1
ATOM 657 C CA . MET A 1 87 ? -11.668 4.452 24.565 1.00 86.62 87 MET A CA 1
ATOM 658 C C . MET A 1 87 ? -12.495 4.333 25.844 1.00 86.62 87 MET A C 1
ATOM 660 O O . MET A 1 87 ? -13.462 3.575 25.915 1.00 86.62 87 MET A O 1
ATOM 664 N N . SER A 1 88 ? -12.127 5.122 26.856 1.00 87.44 88 SER A N 1
ATOM 665 C CA . SER A 1 88 ? -12.933 5.283 28.065 1.00 87.44 88 SER A CA 1
ATOM 666 C C . SER A 1 88 ? -14.076 6.281 27.826 1.00 87.44 88 SER A C 1
ATOM 668 O O . SER A 1 88 ? -13.955 7.155 26.959 1.00 87.44 88 SER A O 1
ATOM 670 N N . PRO A 1 89 ? -15.167 6.219 28.614 1.00 83.88 89 PRO A N 1
ATOM 671 C CA . PRO A 1 89 ? -16.285 7.160 28.504 1.00 83.88 89 PRO A CA 1
ATOM 672 C C . PRO A 1 89 ? -15.858 8.634 28.588 1.00 83.88 89 PRO A C 1
ATOM 674 O O . PRO A 1 89 ? -16.399 9.477 27.879 1.00 83.88 89 PRO A O 1
ATOM 677 N N . ASP A 1 90 ? -14.824 8.938 29.375 1.00 87.12 90 ASP A N 1
ATOM 678 C CA . ASP A 1 90 ? -14.296 10.299 29.551 1.00 87.12 90 ASP A CA 1
ATOM 679 C C . ASP A 1 90 ? -13.669 10.874 28.267 1.00 87.12 90 ASP A C 1
ATOM 681 O O . ASP A 1 90 ? -13.528 12.087 28.118 1.00 87.12 90 ASP A O 1
ATOM 685 N N . THR A 1 91 ? -13.317 10.010 27.310 1.00 85.56 91 THR A N 1
ATOM 686 C CA . THR A 1 91 ? -12.739 10.385 26.009 1.00 85.56 91 THR A CA 1
ATOM 687 C C . THR A 1 91 ? -13.760 10.414 24.866 1.00 85.56 91 THR A C 1
ATOM 689 O O . THR A 1 91 ? -13.410 10.740 23.735 1.00 85.56 91 THR A O 1
ATOM 692 N N . LEU A 1 92 ? -15.048 10.172 25.137 1.00 82.62 92 LEU A N 1
ATOM 693 C CA . LEU A 1 92 ? -16.119 10.275 24.134 1.00 82.62 92 LEU A CA 1
ATOM 694 C C . LEU A 1 92 ? -16.186 11.626 23.388 1.00 82.62 92 LEU A C 1
ATOM 696 O O . LEU A 1 92 ? -16.494 11.606 22.195 1.00 82.62 92 LEU A O 1
ATOM 700 N N . PRO A 1 93 ? -15.868 12.792 23.995 1.00 90.56 93 PRO A N 1
ATOM 701 C CA . PRO A 1 93 ? -15.920 14.068 23.278 1.00 90.56 93 PRO A CA 1
ATOM 702 C C . PRO A 1 93 ? -14.958 14.172 22.084 1.00 90.56 93 PRO A C 1
ATOM 704 O O . PRO A 1 93 ? -15.234 14.930 21.156 1.00 90.56 93 PRO A O 1
ATOM 707 N N . ILE A 1 94 ? -13.848 13.417 22.071 1.00 90.06 94 ILE A N 1
ATOM 708 C CA . ILE A 1 94 ? -12.883 13.421 20.954 1.00 90.06 94 ILE A CA 1
ATOM 709 C C . ILE A 1 94 ? -13.218 12.397 19.861 1.00 90.06 94 ILE A C 1
ATOM 711 O O . ILE A 1 94 ? -12.592 12.406 18.800 1.00 90.06 94 ILE A O 1
ATOM 715 N N . LEU A 1 95 ? -14.226 11.546 20.075 1.00 87.94 95 LEU A N 1
ATOM 716 C CA . LEU A 1 95 ? -14.621 10.498 19.135 1.00 87.94 95 LEU A CA 1
ATOM 717 C C . LEU A 1 95 ? -14.941 11.027 17.721 1.00 87.94 95 LEU A C 1
ATOM 719 O O . LEU A 1 95 ? -14.420 10.453 16.763 1.00 87.94 95 LEU A O 1
ATOM 723 N N . PRO A 1 96 ? -15.709 12.124 17.533 1.00 89.44 96 PRO A N 1
ATOM 724 C CA . PRO A 1 96 ? -15.992 12.639 16.191 1.00 89.44 96 PRO A CA 1
ATOM 725 C C . PRO A 1 96 ? -14.724 13.060 15.441 1.00 89.44 96 PRO A C 1
ATOM 727 O O . PRO A 1 96 ? -14.606 12.825 14.241 1.00 89.44 96 PRO A O 1
ATOM 730 N N . LEU A 1 97 ? -13.751 13.640 16.154 1.00 90.50 97 LEU A N 1
ATOM 731 C CA . LEU A 1 97 ? -12.473 14.052 15.577 1.00 90.50 97 LEU A CA 1
ATOM 732 C C . LEU A 1 97 ? -11.668 12.841 15.094 1.00 90.50 97 LEU A C 1
ATOM 734 O O . LEU A 1 97 ? -11.122 12.871 13.992 1.00 90.50 97 LEU A O 1
ATOM 738 N N . LEU A 1 98 ? -11.623 11.766 15.888 1.00 88.62 98 LEU A N 1
ATOM 739 C CA . LEU A 1 98 ? -10.940 10.533 15.495 1.00 88.62 98 LEU A CA 1
ATOM 740 C C . LEU A 1 98 ? -11.604 9.857 14.297 1.00 88.62 98 LEU A C 1
ATOM 742 O O . LEU A 1 98 ? -10.900 9.368 13.422 1.00 88.62 98 LEU A O 1
ATOM 746 N N . ILE A 1 99 ? -12.936 9.878 14.210 1.00 88.38 99 ILE A N 1
ATOM 747 C CA . ILE A 1 99 ? -13.655 9.335 13.050 1.00 88.38 99 ILE A CA 1
ATOM 748 C C . ILE A 1 99 ? -13.271 10.095 11.774 1.00 88.38 99 ILE A C 1
ATOM 750 O O . ILE A 1 99 ? -12.917 9.473 10.773 1.00 88.38 99 ILE A O 1
ATOM 754 N N . VAL A 1 100 ? -13.283 11.434 11.808 1.00 90.38 100 VAL A N 1
ATOM 755 C CA . VAL A 1 100 ? -12.863 12.258 10.659 1.00 90.38 100 VAL A CA 1
ATOM 756 C C . VAL A 1 100 ? -11.403 11.984 10.298 1.00 90.38 100 VAL A C 1
ATOM 758 O O . VAL A 1 100 ? -11.066 11.862 9.123 1.00 90.38 100 VAL A O 1
ATOM 761 N N . PHE A 1 101 ? -10.534 11.843 11.299 1.00 90.75 101 PHE A N 1
ATOM 762 C CA . PHE A 1 101 ? -9.128 11.530 11.078 1.00 90.75 101 PHE A CA 1
ATOM 763 C C . PHE A 1 101 ? -8.925 10.158 10.413 1.00 90.75 101 PHE A C 1
ATOM 765 O O . PHE A 1 101 ? -8.137 10.056 9.474 1.00 90.75 101 PHE A O 1
ATOM 772 N N . GLY A 1 102 ? -9.679 9.135 10.824 1.00 89.69 102 GLY A N 1
ATOM 773 C CA . GLY A 1 102 ? -9.666 7.814 10.184 1.00 89.69 102 GLY A CA 1
ATOM 774 C C . GLY A 1 102 ? -10.080 7.875 8.720 1.00 89.69 102 GLY A C 1
ATOM 775 O O . GLY A 1 102 ? -9.378 7.369 7.849 1.00 89.69 102 GLY A O 1
ATOM 776 N N . TRP A 1 103 ? -11.145 8.619 8.416 1.00 89.31 103 TRP A N 1
ATOM 777 C CA . TRP A 1 103 ? -11.570 8.847 7.032 1.00 89.31 103 TRP A CA 1
ATOM 778 C C . TRP A 1 103 ? -10.481 9.508 6.183 1.00 89.31 103 TRP A C 1
ATOM 780 O O . TRP A 1 103 ? -10.268 9.110 5.038 1.00 89.31 103 TRP A O 1
ATOM 790 N N . LEU A 1 104 ? -9.761 10.490 6.734 1.00 93.38 104 LEU A N 1
ATOM 791 C CA . LEU A 1 104 ? -8.653 11.141 6.033 1.00 93.38 104 LEU A CA 1
ATOM 792 C C . LEU A 1 104 ? -7.482 10.181 5.783 1.00 93.38 104 LEU A C 1
ATOM 794 O O . LEU A 1 104 ? -6.926 10.189 4.685 1.00 93.38 104 LEU A O 1
ATOM 798 N N . ILE A 1 105 ? -7.127 9.338 6.760 1.00 92.75 105 ILE A N 1
ATOM 799 C CA . ILE A 1 105 ? -6.092 8.304 6.596 1.00 92.75 105 ILE A CA 1
ATOM 800 C C . ILE A 1 105 ? -6.499 7.309 5.508 1.00 92.75 105 ILE A C 1
ATOM 802 O O . ILE A 1 105 ? -5.694 6.989 4.631 1.00 92.75 105 ILE A O 1
ATOM 806 N N . ASN A 1 106 ? -7.748 6.848 5.539 1.00 90.25 106 ASN A N 1
ATOM 807 C CA . ASN A 1 106 ? -8.272 5.899 4.569 1.00 90.25 106 ASN A CA 1
ATOM 808 C C . ASN A 1 106 ? -8.249 6.485 3.145 1.00 90.25 106 ASN A C 1
ATOM 810 O O . ASN A 1 106 ? -7.687 5.878 2.230 1.00 90.25 106 ASN A O 1
ATOM 814 N N . LEU A 1 107 ? -8.739 7.718 2.969 1.00 91.75 107 LEU A N 1
ATOM 815 C CA . LEU A 1 107 ? -8.683 8.434 1.689 1.00 91.75 107 LEU A CA 1
ATOM 816 C C . LEU A 1 107 ? -7.246 8.647 1.201 1.00 91.75 107 LEU A C 1
ATOM 818 O O . LEU A 1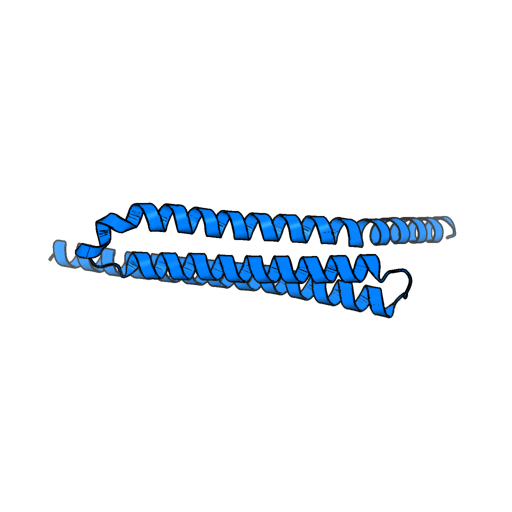 107 ? -6.974 8.479 0.012 1.00 91.75 107 LEU A O 1
ATOM 822 N N . ALA A 1 108 ? -6.316 8.983 2.098 1.00 92.12 108 ALA A N 1
ATOM 823 C CA . ALA A 1 108 ? -4.906 9.128 1.751 1.00 92.12 108 ALA A CA 1
ATOM 824 C C . ALA A 1 108 ? -4.298 7.795 1.286 1.00 92.12 108 ALA A C 1
ATOM 826 O O . ALA A 1 108 ? -3.593 7.770 0.276 1.00 92.12 108 ALA A O 1
ATOM 827 N N . SER A 1 109 ? -4.608 6.688 1.971 1.00 90.19 109 SER A N 1
ATOM 828 C CA . SER A 1 109 ? -4.173 5.341 1.580 1.00 90.19 109 SER A CA 1
ATOM 829 C C . SER A 1 109 ? -4.653 4.991 0.170 1.00 90.19 109 SER A C 1
ATOM 831 O O . SER A 1 109 ? -3.841 4.683 -0.708 1.00 90.19 109 SER A O 1
ATOM 833 N N . VAL A 1 110 ? -5.958 5.125 -0.083 1.00 89.81 110 VAL A N 1
ATOM 834 C CA . VAL A 1 110 ? -6.560 4.826 -1.389 1.00 89.81 110 VAL A CA 1
ATOM 835 C C . VAL A 1 110 ? -5.992 5.739 -2.477 1.00 89.81 110 VAL A C 1
ATOM 837 O O . VAL A 1 110 ? -5.595 5.257 -3.538 1.00 89.81 110 VAL A O 1
ATOM 840 N N . GLY A 1 111 ? -5.883 7.043 -2.215 1.00 89.19 111 GLY A N 1
ATOM 841 C CA . GLY A 1 111 ? -5.332 8.010 -3.164 1.00 89.19 111 GLY A CA 1
ATOM 842 C C . GLY A 1 111 ? -3.884 7.701 -3.555 1.00 89.19 111 GLY A C 1
ATOM 843 O O . GLY A 1 111 ? -3.543 7.726 -4.738 1.00 89.19 111 GLY A O 1
ATOM 844 N N . MET A 1 112 ? -3.038 7.340 -2.586 1.00 91.50 112 MET A N 1
ATOM 845 C CA . MET A 1 112 ? -1.651 6.941 -2.849 1.00 91.50 112 MET A CA 1
ATOM 846 C C . MET A 1 112 ? -1.558 5.636 -3.640 1.00 91.50 112 MET A C 1
ATOM 848 O O . MET A 1 112 ? -0.730 5.536 -4.548 1.00 91.50 112 MET A O 1
ATOM 852 N N . ALA A 1 113 ? -2.413 4.654 -3.339 1.00 88.06 113 ALA A N 1
ATOM 853 C CA . ALA A 1 113 ? -2.462 3.396 -4.078 1.00 88.06 113 ALA A CA 1
ATOM 854 C C . ALA A 1 113 ? -2.875 3.617 -5.544 1.00 88.06 113 ALA A C 1
ATOM 856 O O . ALA A 1 113 ? -2.212 3.117 -6.455 1.00 88.06 113 ALA A O 1
ATOM 857 N N . LEU A 1 114 ? -3.918 4.418 -5.788 1.00 89.62 114 LEU A N 1
ATOM 858 C CA . LEU A 1 114 ? -4.370 4.756 -7.141 1.00 89.62 114 LEU A CA 1
ATOM 859 C C . LEU A 1 114 ? -3.293 5.506 -7.928 1.00 89.62 114 LEU A C 1
ATOM 861 O O . LEU A 1 114 ? -2.992 5.139 -9.064 1.00 89.62 114 LEU A O 1
ATOM 865 N N . TRP A 1 115 ? -2.658 6.504 -7.311 1.00 91.25 115 TRP A N 1
ATOM 866 C CA . TRP A 1 115 ? -1.591 7.260 -7.962 1.00 91.25 115 TRP A CA 1
ATOM 867 C C . TRP A 1 115 ? -0.373 6.377 -8.268 1.00 91.25 115 TRP A C 1
ATOM 869 O O . TRP A 1 115 ? 0.182 6.420 -9.367 1.00 91.25 115 TRP A O 1
ATOM 879 N N . SER A 1 116 ? 0.019 5.512 -7.332 1.00 90.31 116 SER A N 1
ATOM 880 C CA . SER A 1 116 ? 1.078 4.526 -7.557 1.00 90.31 116 SER A CA 1
ATOM 881 C C . SER A 1 116 ? 0.787 3.647 -8.782 1.00 90.31 116 SER A C 1
ATOM 883 O O . SER A 1 116 ? 1.646 3.487 -9.655 1.00 90.31 116 SER A O 1
ATOM 885 N N . MET A 1 117 ? -0.441 3.132 -8.894 1.00 89.25 117 MET A N 1
ATOM 886 C CA . MET A 1 117 ? -0.854 2.311 -10.034 1.00 89.25 117 MET A CA 1
ATOM 887 C C . MET A 1 117 ? -0.847 3.090 -11.348 1.00 89.25 117 MET A C 1
ATOM 889 O O . MET A 1 117 ? -0.368 2.571 -12.355 1.00 89.25 117 MET A O 1
ATOM 893 N N . GLU A 1 118 ? -1.305 4.342 -11.347 1.00 91.06 118 GLU A N 1
ATOM 894 C CA . GLU A 1 118 ? -1.268 5.197 -12.534 1.00 91.06 118 GLU A CA 1
ATOM 895 C C . GLU A 1 118 ? 0.166 5.407 -13.045 1.00 91.06 118 GLU A C 1
ATOM 897 O O . GLU A 1 118 ? 0.429 5.280 -14.244 1.00 91.06 118 GLU A O 1
ATOM 902 N N . ILE A 1 119 ? 1.117 5.676 -12.144 1.00 88.44 119 ILE A N 1
ATOM 903 C CA . ILE A 1 119 ? 2.530 5.841 -12.507 1.00 88.44 119 ILE A CA 1
ATOM 904 C C . ILE A 1 119 ? 3.066 4.559 -13.152 1.00 88.44 119 ILE A C 1
ATOM 906 O O . ILE A 1 119 ? 3.717 4.612 -14.195 1.00 88.44 119 ILE A O 1
ATOM 910 N N . VAL A 1 120 ? 2.786 3.402 -12.556 1.00 87.25 120 VAL A N 1
ATOM 911 C CA . VAL A 1 120 ? 3.307 2.113 -13.036 1.00 87.25 120 VAL A CA 1
ATOM 912 C C . VAL A 1 120 ? 2.682 1.710 -14.365 1.00 87.25 120 VAL A C 1
ATOM 914 O O . VAL A 1 120 ? 3.396 1.227 -15.244 1.00 87.25 120 VAL A O 1
ATOM 917 N N . LEU A 1 121 ? 1.392 1.979 -14.569 1.00 86.62 121 LEU A N 1
ATOM 918 C CA . LEU A 1 121 ? 0.733 1.775 -15.858 1.00 86.62 121 LEU A CA 1
ATOM 919 C C . LEU A 1 121 ? 1.413 2.585 -16.963 1.00 86.62 121 LEU A C 1
ATOM 921 O O . LEU A 1 121 ? 1.705 2.036 -18.024 1.00 86.62 121 LEU A O 1
ATOM 925 N N . ARG A 1 122 ? 1.747 3.855 -16.714 1.00 87.88 122 ARG A N 1
ATOM 926 C CA . ARG A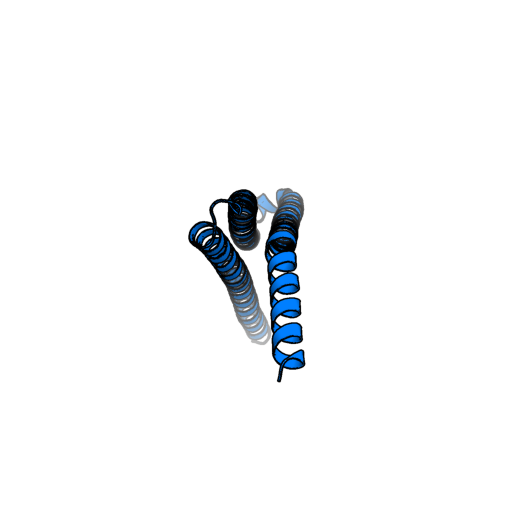 1 122 ? 2.460 4.695 -17.695 1.00 87.88 122 ARG A CA 1
ATOM 927 C C . ARG A 1 122 ? 3.856 4.165 -18.030 1.00 87.88 122 ARG A C 1
ATOM 929 O O . ARG A 1 122 ? 4.322 4.361 -19.146 1.00 87.88 122 ARG A O 1
ATOM 936 N N . VAL A 1 123 ? 4.508 3.481 -17.090 1.00 86.31 123 VAL A N 1
ATOM 937 C CA . VAL A 1 123 ? 5.831 2.873 -17.299 1.00 86.31 123 VAL A CA 1
ATOM 938 C C . VAL A 1 123 ? 5.738 1.561 -18.087 1.00 86.31 123 VAL A C 1
ATOM 940 O O . VAL A 1 123 ? 6.558 1.321 -18.969 1.00 86.31 123 VAL A O 1
ATOM 943 N N . ILE A 1 124 ? 4.748 0.715 -17.796 1.00 83.25 124 ILE A N 1
ATOM 944 C CA . ILE A 1 124 ? 4.639 -0.632 -18.381 1.00 83.25 124 ILE A CA 1
ATOM 945 C C . ILE A 1 124 ? 3.913 -0.623 -19.736 1.00 83.25 124 ILE A C 1
ATOM 947 O O . ILE A 1 124 ? 4.262 -1.405 -20.620 1.00 83.25 124 ILE A O 1
ATOM 951 N N . THR A 1 125 ? 2.931 0.261 -19.939 1.00 83.69 125 THR A N 1
ATOM 952 C CA . THR A 1 125 ? 2.091 0.271 -21.155 1.00 83.69 125 THR A CA 1
ATOM 953 C C . THR A 1 125 ? 2.902 0.393 -22.451 1.00 83.69 125 THR A C 1
ATOM 955 O O . THR A 1 125 ? 2.681 -0.422 -23.346 1.00 83.69 125 THR A O 1
ATOM 958 N N . PRO A 1 126 ? 3.882 1.312 -22.579 1.00 77.62 126 PRO A N 1
ATOM 959 C CA . PRO A 1 126 ? 4.696 1.399 -23.791 1.00 77.62 126 PRO A CA 1
ATOM 960 C C . PRO A 1 126 ? 5.477 0.108 -24.072 1.00 77.62 126 PRO A C 1
ATOM 962 O O . PRO A 1 126 ? 5.554 -0.330 -25.215 1.00 77.62 126 PRO A O 1
ATOM 965 N N . ALA A 1 127 ? 6.005 -0.539 -23.027 1.00 71.50 127 ALA A N 1
ATOM 966 C CA . ALA A 1 127 ? 6.739 -1.797 -23.161 1.00 71.50 127 ALA A CA 1
ATOM 967 C C . ALA A 1 127 ? 5.836 -2.959 -23.615 1.00 71.50 127 ALA A C 1
ATOM 969 O O . ALA A 1 127 ? 6.270 -3.809 -24.391 1.00 71.50 127 ALA A O 1
ATOM 970 N N . LEU A 1 128 ? 4.577 -2.991 -23.163 1.00 72.81 128 LEU A N 1
ATOM 971 C CA . LEU A 1 128 ? 3.600 -3.993 -23.601 1.00 72.81 128 LEU A CA 1
ATOM 972 C C . LEU A 1 128 ? 3.160 -3.786 -25.052 1.00 72.81 128 LEU A C 1
ATOM 974 O O . LEU A 1 128 ? 2.991 -4.766 -25.774 1.00 72.81 128 LEU A O 1
ATOM 978 N N . LEU A 1 129 ? 2.982 -2.532 -25.475 1.00 75.19 129 LEU A N 1
ATOM 979 C CA . LEU A 1 129 ? 2.582 -2.211 -26.845 1.00 75.19 129 LEU A CA 1
ATOM 980 C C . LEU A 1 129 ? 3.679 -2.579 -27.850 1.00 75.19 129 LEU A C 1
ATOM 982 O O . LEU A 1 129 ? 3.390 -3.271 -28.818 1.00 75.19 129 LEU A O 1
ATOM 986 N N . LEU A 1 130 ? 4.938 -2.231 -27.567 1.00 75.06 130 LEU A N 1
ATOM 987 C CA . LEU A 1 130 ? 6.066 -2.579 -28.441 1.00 75.06 130 LEU A CA 1
ATOM 988 C C . LEU A 1 130 ? 6.230 -4.098 -28.604 1.00 75.06 130 LEU A C 1
ATOM 990 O O . LEU A 1 130 ? 6.346 -4.595 -29.719 1.00 75.06 130 LEU A O 1
ATOM 994 N N . LYS A 1 131 ? 6.149 -4.856 -27.502 1.00 74.69 131 LYS A N 1
ATOM 995 C CA . LYS A 1 131 ? 6.256 -6.323 -27.547 1.00 74.69 131 LYS A CA 1
ATOM 996 C C . LYS A 1 131 ? 5.127 -6.979 -28.355 1.00 74.69 131 LYS A C 1
ATOM 998 O O . LYS A 1 131 ? 5.324 -8.044 -28.936 1.00 74.69 131 LYS A O 1
ATOM 1003 N N . ARG A 1 132 ? 3.933 -6.377 -28.363 1.00 77.38 132 ARG A N 1
ATOM 1004 C CA . ARG A 1 132 ? 2.787 -6.877 -29.133 1.00 77.38 132 ARG A CA 1
ATOM 1005 C C . ARG A 1 132 ? 3.019 -6.740 -30.636 1.00 77.38 132 ARG A C 1
ATOM 1007 O O . ARG A 1 132 ? 2.682 -7.659 -31.377 1.00 77.38 132 ARG A O 1
ATOM 1014 N N . ASP A 1 133 ? 3.593 -5.624 -31.069 1.00 75.88 133 ASP A N 1
ATOM 1015 C CA . ASP A 1 133 ? 3.878 -5.389 -32.485 1.00 75.88 133 ASP A CA 1
ATOM 1016 C C . ASP A 1 133 ? 4.958 -6.352 -33.000 1.00 75.88 133 ASP A C 1
ATOM 1018 O O . ASP A 1 133 ? 4.804 -6.921 -34.081 1.00 75.88 133 ASP A O 1
ATOM 1022 N N . ASP A 1 134 ? 5.991 -6.626 -32.196 1.00 76.62 134 ASP A N 1
ATOM 1023 C CA . ASP A 1 134 ? 7.024 -7.621 -32.518 1.00 76.62 134 ASP A CA 1
ATOM 1024 C C . ASP A 1 134 ? 6.432 -9.029 -32.717 1.00 76.62 134 ASP A C 1
ATOM 1026 O O . ASP A 1 134 ? 6.746 -9.700 -33.700 1.00 76.62 134 ASP A O 1
ATOM 1030 N N . TRP A 1 135 ? 5.521 -9.453 -31.832 1.00 72.75 135 TRP A N 1
ATOM 1031 C CA . TRP A 1 135 ? 4.842 -10.752 -31.931 1.00 72.75 135 TRP A CA 1
ATOM 1032 C C . TRP A 1 135 ? 4.001 -10.881 -33.207 1.00 72.75 135 TRP A C 1
ATOM 1034 O O . TRP A 1 135 ? 4.105 -11.871 -33.931 1.00 72.75 135 TRP A O 1
ATOM 1044 N N . ASN A 1 136 ? 3.196 -9.860 -33.518 1.00 79.88 136 ASN A N 1
ATOM 1045 C CA . ASN A 1 136 ? 2.357 -9.858 -34.719 1.00 79.88 136 ASN A CA 1
ATOM 1046 C C . ASN A 1 136 ? 3.206 -9.915 -36.002 1.00 79.88 136 ASN A C 1
ATOM 1048 O O . ASN A 1 136 ? 2.827 -10.563 -36.978 1.00 79.88 136 ASN A O 1
ATOM 1052 N N . ASN A 1 137 ? 4.369 -9.259 -35.996 1.00 80.31 137 ASN A N 1
ATOM 1053 C CA . ASN A 1 137 ? 5.306 -9.274 -37.116 1.00 80.31 137 ASN A CA 1
ATOM 1054 C C . ASN A 1 137 ? 6.004 -10.635 -37.289 1.00 80.31 137 ASN A C 1
ATOM 1056 O O . ASN A 1 137 ? 6.332 -11.003 -38.418 1.00 80.31 137 ASN A O 1
ATOM 1060 N N . GLU A 1 138 ? 6.240 -11.385 -36.208 1.00 79.56 138 GLU A N 1
ATOM 1061 C CA . GLU A 1 138 ? 6.760 -12.758 -36.276 1.00 79.56 138 GLU A CA 1
ATOM 1062 C C . GLU A 1 138 ? 5.722 -13.756 -36.797 1.00 79.56 138 GLU A C 1
ATOM 1064 O O . GLU A 1 138 ? 6.071 -14.628 -37.593 1.00 79.56 138 GLU A O 1
ATOM 1069 N N . GLU A 1 139 ? 4.455 -13.630 -36.391 1.00 76.38 139 GLU A N 1
ATOM 1070 C CA . GLU A 1 139 ? 3.369 -14.463 -36.923 1.00 76.38 139 GLU A CA 1
ATOM 1071 C C . GLU A 1 139 ? 3.120 -14.198 -38.410 1.00 76.38 139 GLU A C 1
ATOM 1073 O O . GLU A 1 139 ? 2.980 -15.146 -39.172 1.00 76.38 139 GLU A O 1
ATOM 1078 N N . ALA A 1 140 ? 3.152 -12.937 -38.853 1.00 73.75 140 ALA A N 1
ATOM 1079 C CA . ALA A 1 140 ? 2.973 -12.585 -40.264 1.00 73.75 140 ALA A CA 1
ATOM 1080 C C . ALA A 1 140 ? 4.102 -13.086 -41.192 1.00 73.75 140 ALA A C 1
ATOM 1082 O O . ALA A 1 140 ? 3.958 -13.046 -42.414 1.00 73.75 140 ALA A O 1
ATOM 1083 N N . ARG A 1 141 ? 5.243 -13.514 -40.633 1.00 74.69 141 ARG A N 1
ATOM 1084 C CA . ARG A 1 141 ? 6.388 -14.069 -41.377 1.00 74.69 141 ARG A CA 1
ATOM 1085 C C . ARG A 1 141 ? 6.384 -15.600 -41.464 1.00 74.69 141 ARG A C 1
ATOM 1087 O O . ARG A 1 141 ? 7.262 -16.141 -42.137 1.00 74.69 141 ARG A O 1
ATOM 1094 N N . LYS A 1 142 ? 5.469 -16.279 -40.771 1.00 67.25 142 LYS A N 1
ATOM 1095 C CA . LYS A 1 142 ? 5.288 -17.737 -40.820 1.00 67.25 142 LYS A CA 1
ATOM 1096 C C . LYS A 1 142 ? 4.187 -18.109 -41.803 1.00 67.25 142 LYS A C 1
ATOM 1098 O O . LYS A 1 142 ? 4.348 -19.174 -42.435 1.00 67.25 142 LYS A O 1
#

pLDDT: mean 82.56, std 8.69, range [54.62, 93.38]

Radius of gyration: 22.96 Å; Cα contacts (8 Å, |Δi|>4): 101; chains: 1; bounding box: 53×32×74 Å

Secondary structure (DSSP, 8-state):
-HHHHHHHHHHHHHHHHHHHHHHHHHHHHHHHHHHHHHHHHHHHHHHHH-GGGHHHHHHHHHHHHHHHHHHHHHHHHHHHHHHHHT--GGGGGGHHHHHHHHHHHHHHHHHHHHHHHHHHHHHHHHHHHHHHHHHHHHHTT-